Protein AF-A0A924S3M3-F1 (afdb_monomer)

Secondary structure (DSSP, 8-state):
-HHHHH-S-EEE-TTSEEEEEETTTEEEEEE-SPBPTTSSBHHHHHHHHHHHHHHT----

Mean predicted aligned error: 2.14 Å

Sequence (60 aa):
DFAFRVGLPAKSGVGGGILAVMPGQYAVCVWSPALEPSGNSLAGSLALERFTTLTGQSIF

Structure (mmCIF, N/CA/C/O backbone):
data_AF-A0A924S3M3-F1
#
_entry.id   AF-A0A924S3M3-F1
#
loop_
_atom_site.group_PDB
_atom_site.id
_atom_site.type_symbol
_atom_site.label_atom_id
_atom_site.label_alt_id
_atom_site.label_comp_id
_atom_site.label_asym_id
_atom_site.label_entity_id
_atom_site.label_seq_id
_atom_site.pdbx_PDB_ins_code
_atom_site.Cartn_x
_atom_site.Cartn_y
_atom_site.Cartn_z
_atom_site.occupancy
_atom_site.B_iso_or_equiv
_atom_site.auth_seq_id
_atom_site.auth_comp_id
_atom_site.auth_asym_id
_atom_site.auth_atom_id
_atom_site.pdbx_PDB_model_num
ATOM 1 N N . ASP A 1 1 ? 9.804 1.853 7.230 1.00 79.62 1 ASP A N 1
ATOM 2 C CA . ASP A 1 1 ? 9.577 3.106 6.491 1.00 79.62 1 ASP A CA 1
ATOM 3 C C . ASP A 1 1 ? 8.146 3.211 5.971 1.00 79.62 1 ASP A C 1
ATOM 5 O O . ASP A 1 1 ? 7.364 3.931 6.573 1.00 79.62 1 ASP A O 1
ATOM 9 N N . PHE A 1 2 ? 7.758 2.407 4.969 1.00 87.50 2 PHE A N 1
ATOM 10 C CA . PHE A 1 2 ? 6.429 2.461 4.332 1.00 87.50 2 PHE A CA 1
ATOM 11 C C . PHE A 1 2 ? 5.249 2.499 5.315 1.00 87.50 2 PHE A C 1
ATOM 13 O O . PHE A 1 2 ? 4.406 3.375 5.203 1.00 87.50 2 PHE A O 1
ATOM 20 N N . ALA A 1 3 ? 5.198 1.593 6.299 1.00 87.62 3 ALA A N 1
A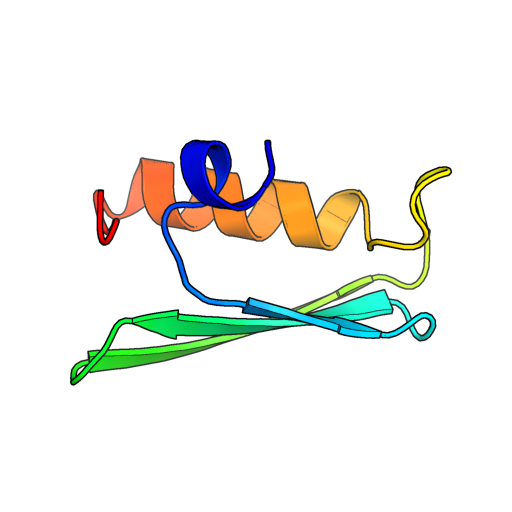TOM 21 C CA . ALA A 1 3 ? 4.083 1.536 7.248 1.00 87.62 3 ALA A CA 1
ATOM 22 C C . ALA A 1 3 ? 3.907 2.839 8.050 1.00 87.62 3 ALA A C 1
ATOM 24 O O . ALA A 1 3 ? 2.787 3.310 8.183 1.00 87.62 3 ALA A O 1
ATOM 25 N N . PHE A 1 4 ? 5.002 3.450 8.515 1.00 88.81 4 PHE A N 1
ATOM 26 C CA 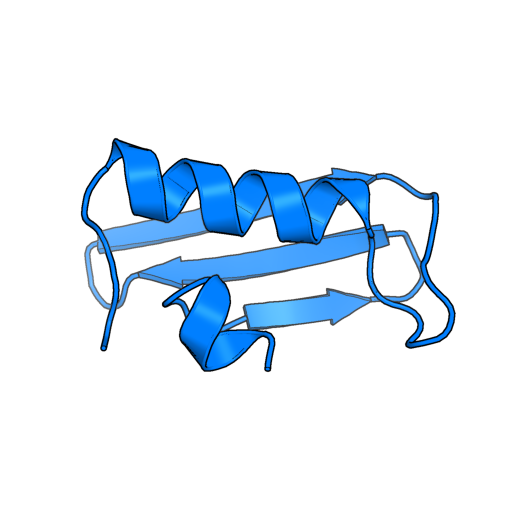. PHE A 1 4 ? 4.955 4.699 9.284 1.00 88.81 4 PHE A CA 1
ATOM 27 C C . PHE A 1 4 ? 4.594 5.911 8.424 1.00 88.81 4 PHE A C 1
ATOM 29 O O . PHE A 1 4 ? 3.907 6.805 8.899 1.00 88.81 4 PHE A O 1
ATOM 36 N N . ARG A 1 5 ? 5.045 5.944 7.165 1.00 93.44 5 ARG A N 1
ATOM 37 C CA . ARG A 1 5 ? 4.716 7.034 6.235 1.00 93.44 5 ARG A CA 1
ATOM 38 C C . ARG A 1 5 ? 3.304 6.935 5.672 1.00 93.44 5 ARG A C 1
ATOM 40 O O . ARG A 1 5 ? 2.608 7.933 5.575 1.00 93.44 5 ARG A O 1
ATOM 47 N N . VAL A 1 6 ? 2.883 5.735 5.280 1.00 96.38 6 VAL A N 1
ATOM 48 C CA . VAL A 1 6 ? 1.583 5.512 4.636 1.00 96.38 6 VAL A CA 1
ATOM 49 C C . VAL A 1 6 ? 0.470 5.342 5.657 1.00 96.38 6 VAL A C 1
ATOM 51 O O . VAL A 1 6 ? -0.639 5.788 5.403 1.00 96.38 6 VAL A O 1
ATOM 54 N N . GLY A 1 7 ? 0.724 4.710 6.799 1.00 96.50 7 GLY A N 1
ATOM 55 C CA . GLY A 1 7 ? -0.289 4.562 7.842 1.00 96.50 7 GLY A CA 1
ATOM 56 C C . GLY A 1 7 ? -1.305 3.443 7.614 1.00 96.50 7 GLY A C 1
ATOM 57 O O . GLY A 1 7 ? -2.288 3.370 8.343 1.00 96.50 7 GLY A O 1
ATOM 58 N N . LEU A 1 8 ? -1.096 2.562 6.626 1.00 97.38 8 LEU A N 1
ATOM 59 C CA . LEU A 1 8 ? -2.016 1.466 6.292 1.00 97.38 8 LEU A CA 1
ATOM 60 C C . LEU A 1 8 ? -1.270 0.132 6.103 1.00 97.38 8 LEU A C 1
ATOM 62 O O . LEU A 1 8 ? -0.202 0.112 5.480 1.00 97.38 8 LEU A O 1
ATOM 66 N N . PRO A 1 9 ? -1.839 -1.002 6.557 1.00 97.31 9 PRO A N 1
ATOM 67 C CA . PRO A 1 9 ? -1.433 -2.332 6.115 1.00 97.31 9 PRO A CA 1
ATOM 68 C C . PRO A 1 9 ? -1.537 -2.444 4.595 1.00 97.31 9 PRO A C 1
ATOM 70 O O . PRO A 1 9 ? -2.581 -2.123 4.025 1.00 97.31 9 PRO A O 1
ATOM 73 N N . ALA A 1 10 ? -0.474 -2.916 3.939 1.00 96.94 10 ALA A N 1
ATOM 74 C CA . ALA A 1 10 ? -0.431 -2.992 2.485 1.00 96.94 10 ALA A CA 1
ATOM 75 C C . ALA A 1 10 ? 0.405 -4.163 1.957 1.00 96.94 10 ALA A C 1
ATOM 77 O O . ALA A 1 10 ? 1.340 -4.634 2.610 1.00 96.94 10 ALA A O 1
ATOM 78 N N . LYS A 1 11 ? 0.105 -4.584 0.724 1.00 96.62 11 LYS A N 1
ATOM 79 C CA . LYS A 1 11 ? 0.923 -5.510 -0.065 1.00 96.62 11 LYS A CA 1
ATOM 80 C C . LYS A 1 11 ? 1.160 -4.947 -1.465 1.00 96.62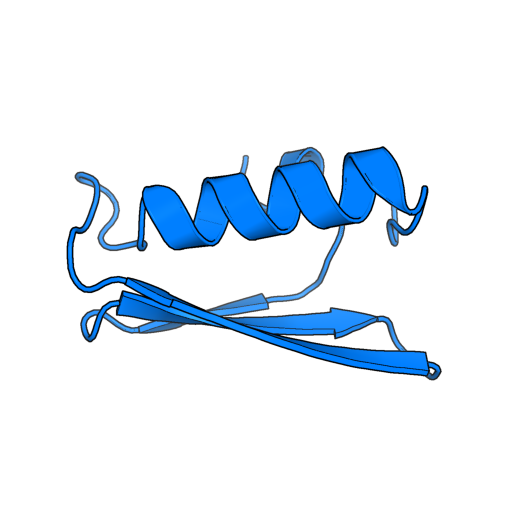 11 LYS A C 1
ATOM 82 O O . LYS A 1 11 ? 0.219 -4.561 -2.153 1.00 96.62 11 LYS A O 1
ATOM 87 N N . SER A 1 1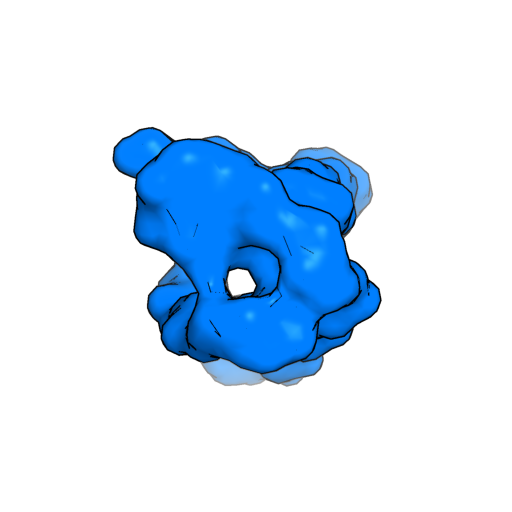2 ? 2.419 -4.951 -1.895 1.00 96.62 12 SER A N 1
ATOM 88 C CA . SER A 1 12 ? 2.841 -4.546 -3.239 1.00 96.62 12 SER A CA 1
ATOM 89 C C . SER A 1 12 ? 3.156 -5.738 -4.151 1.00 96.62 12 SER A C 1
ATOM 91 O O . SER A 1 12 ? 3.391 -6.861 -3.679 1.00 96.62 12 SER A O 1
ATOM 93 N N . GLY A 1 13 ? 3.191 -5.486 -5.460 1.00 96.25 13 GLY A N 1
ATOM 94 C CA . GLY 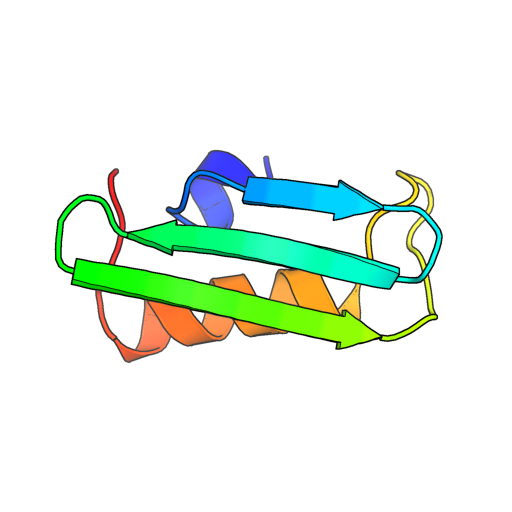A 1 13 ? 3.704 -6.403 -6.478 1.00 96.25 13 GLY A CA 1
ATOM 95 C C . GLY A 1 13 ? 4.512 -5.672 -7.553 1.00 96.25 13 GLY A C 1
ATOM 96 O O . GLY A 1 13 ? 4.228 -4.518 -7.867 1.00 96.25 13 GLY A O 1
ATOM 97 N N . VAL A 1 14 ? 5.483 -6.363 -8.161 1.00 96.94 14 VAL A N 1
ATOM 98 C CA 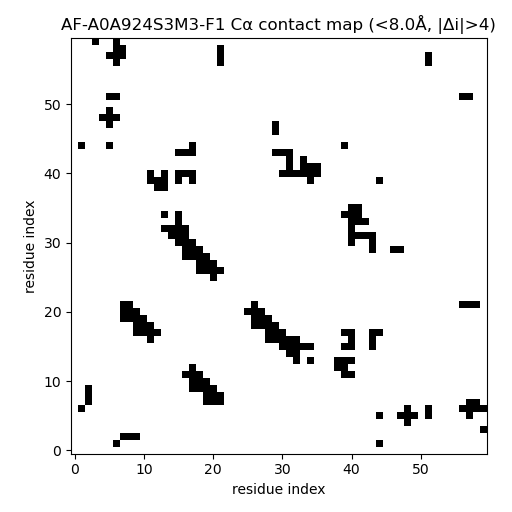. VAL A 1 14 ? 6.406 -5.790 -9.168 1.00 96.94 14 VAL A CA 1
ATOM 99 C C . VAL A 1 14 ? 5.722 -5.327 -10.461 1.00 96.94 14 VAL A C 1
ATOM 101 O O . VAL A 1 14 ? 6.319 -4.615 -11.254 1.00 96.94 14 VAL A O 1
ATOM 104 N N . GLY A 1 15 ? 4.443 -5.659 -10.664 1.00 96.62 15 GLY A N 1
ATOM 105 C CA . GLY A 1 15 ? 3.609 -5.035 -11.698 1.00 96.62 15 GLY A CA 1
ATOM 106 C C . GLY A 1 15 ? 3.219 -3.577 -11.398 1.00 96.62 15 GLY A C 1
ATOM 107 O O . GLY A 1 15 ? 2.482 -2.979 -12.179 1.00 96.62 15 GLY A O 1
ATOM 108 N N . GLY A 1 16 ? 3.661 -3.017 -10.264 1.00 97.19 16 GLY A N 1
ATOM 109 C CA . GLY A 1 16 ? 3.413 -1.631 -9.853 1.00 97.19 16 GLY A CA 1
ATOM 110 C C . GLY A 1 16 ? 2.137 -1.420 -9.035 1.00 97.19 16 GLY A C 1
ATOM 111 O O . GLY A 1 16 ? 1.780 -0.282 -8.738 1.00 97.19 16 GLY A O 1
ATOM 112 N N . GLY A 1 17 ? 1.430 -2.497 -8.686 1.00 98.06 17 GLY A N 1
ATOM 113 C CA . GLY A 1 17 ? 0.222 -2.444 -7.864 1.00 98.06 17 GLY A CA 1
ATOM 114 C C . GLY A 1 17 ? 0.539 -2.443 -6.369 1.00 98.06 17 GLY A C 1
ATOM 115 O O . GLY A 1 17 ? 1.424 -3.181 -5.924 1.00 98.06 17 GLY A O 1
ATOM 116 N N . ILE A 1 18 ? -0.207 -1.656 -5.593 1.00 97.88 18 ILE A N 1
ATOM 117 C CA . ILE A 1 18 ? -0.200 -1.699 -4.125 1.00 97.88 18 ILE A CA 1
ATOM 118 C C . ILE A 1 18 ? -1.648 -1.717 -3.637 1.00 97.88 18 ILE A C 1
ATOM 120 O O . ILE A 1 18 ? -2.413 -0.799 -3.930 1.00 97.88 18 ILE A O 1
ATOM 124 N N . LEU A 1 19 ? -2.007 -2.753 -2.880 1.00 98.25 19 LEU A N 1
ATOM 125 C CA . LEU A 1 19 ? -3.288 -2.859 -2.185 1.00 98.25 19 LEU A CA 1
ATOM 126 C C . LEU A 1 19 ? -3.075 -2.525 -0.709 1.00 98.25 19 LEU A C 1
ATOM 128 O O . LEU A 1 19 ? -2.237 -3.159 -0.068 1.00 98.25 19 LEU A O 1
ATOM 132 N N . ALA A 1 20 ? -3.837 -1.573 -0.178 1.00 98.06 20 ALA A N 1
ATOM 133 C CA . ALA A 1 20 ? -3.835 -1.192 1.228 1.00 98.06 20 ALA A CA 1
ATOM 134 C C . ALA A 1 20 ? -5.251 -1.231 1.820 1.00 98.06 20 ALA A C 1
ATOM 136 O O . ALA A 1 20 ? -6.244 -1.125 1.096 1.00 98.06 20 ALA A O 1
ATOM 137 N N . VAL A 1 21 ? -5.357 -1.405 3.136 1.00 98.25 21 VAL A N 1
ATOM 138 C CA . VAL A 1 21 ? -6.645 -1.590 3.824 1.00 98.25 21 VAL A CA 1
ATOM 139 C C . VAL A 1 21 ? -6.732 -0.700 5.056 1.00 98.25 21 VAL A C 1
ATOM 141 O O . VAL A 1 21 ? -5.822 -0.707 5.875 1.00 98.25 21 VAL A O 1
ATOM 144 N N . MET A 1 22 ? -7.853 0.003 5.227 1.00 97.88 22 MET A N 1
ATOM 145 C CA . MET A 1 22 ? -8.264 0.566 6.512 1.00 97.8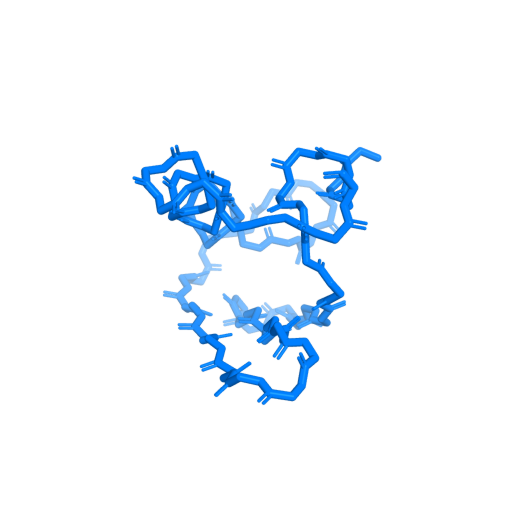8 22 MET A CA 1
ATOM 146 C C . MET A 1 22 ? -9.219 -0.428 7.191 1.00 97.88 22 MET A C 1
ATOM 148 O O . MET A 1 22 ? -10.340 -0.618 6.700 1.00 97.88 22 MET A O 1
ATOM 152 N N . PRO A 1 23 ? -8.806 -1.094 8.286 1.00 98.00 23 PRO A N 1
ATOM 153 C CA . PRO A 1 23 ? -9.604 -2.144 8.909 1.00 98.00 23 PRO A CA 1
ATOM 154 C C . PRO A 1 23 ? -11.029 -1.689 9.241 1.00 98.00 23 PRO A C 1
ATOM 156 O O . PRO A 1 23 ? -11.236 -0.654 9.871 1.00 98.00 23 PRO A O 1
ATOM 159 N N . GLY A 1 24 ? -12.018 -2.468 8.797 1.00 97.50 24 GLY A N 1
ATOM 160 C CA . GLY A 1 24 ? -13.437 -2.206 9.054 1.00 97.50 24 GLY A CA 1
ATOM 161 C C . GLY A 1 24 ? -14.051 -1.040 8.271 1.00 97.50 24 GLY A C 1
ATOM 162 O O . GLY A 1 24 ? -15.225 -0.754 8.482 1.00 97.50 24 GLY A O 1
ATOM 163 N N . GLN A 1 25 ? -13.302 -0.378 7.381 1.00 97.94 25 GLN A N 1
ATOM 164 C CA . GLN A 1 25 ? -13.798 0.787 6.638 1.00 97.94 25 GLN A CA 1
ATOM 165 C C . GLN A 1 25 ? -13.718 0.591 5.123 1.00 97.94 25 GLN A C 1
ATOM 167 O O . GLN A 1 25 ? -14.748 0.608 4.454 1.00 97.94 25 GLN A O 1
ATOM 172 N N . TYR A 1 26 ? -12.519 0.402 4.565 1.00 98.00 26 TYR A N 1
ATOM 173 C CA . TYR A 1 26 ? -12.338 0.303 3.113 1.00 98.00 26 TYR A CA 1
ATOM 174 C C . TYR A 1 26 ? -11.014 -0.366 2.722 1.00 98.00 26 TYR A C 1
ATOM 176 O O . TYR A 1 26 ? -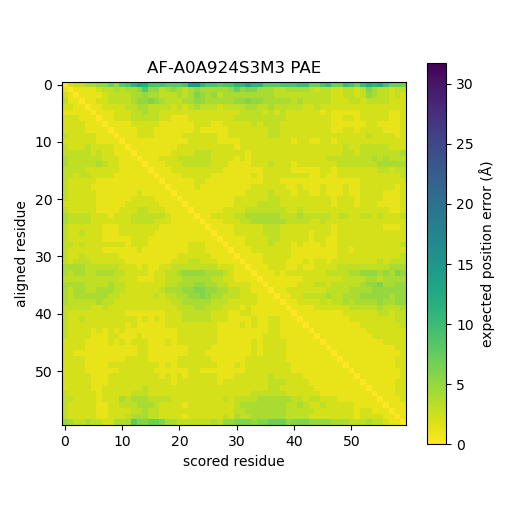10.091 -0.507 3.525 1.00 98.00 26 TYR A O 1
ATOM 184 N N . ALA A 1 27 ? -10.911 -0.717 1.440 1.00 98.12 27 ALA A N 1
ATOM 185 C CA . ALA A 1 27 ? -9.656 -1.026 0.768 1.00 98.12 27 ALA A CA 1
ATOM 186 C C . ALA A 1 27 ? -9.367 0.039 -0.299 1.00 98.12 27 ALA A C 1
ATOM 188 O O . ALA A 1 27 ? -10.286 0.550 -0.938 1.00 98.12 27 ALA A O 1
ATOM 189 N N . VAL A 1 28 ? -8.091 0.361 -0.497 1.00 97.88 28 VAL A N 1
ATOM 190 C CA . VAL A 1 28 ? -7.612 1.295 -1.520 1.00 97.88 28 VAL A CA 1
ATOM 191 C C . VAL A 1 28 ? -6.508 0.625 -2.330 1.00 97.88 28 VAL A C 1
ATOM 193 O O . VAL A 1 28 ? -5.643 -0.060 -1.786 1.00 97.88 28 VAL A O 1
ATOM 196 N N . CYS A 1 29 ? -6.552 0.795 -3.649 1.00 97.94 29 CYS A N 1
ATOM 197 C CA . CYS A 1 29 ? -5.556 0.256 -4.563 1.00 97.94 29 CYS A CA 1
ATOM 198 C C . CYS A 1 29 ? -4.976 1.386 -5.408 1.00 97.94 29 CYS A C 1
ATOM 200 O O . CYS A 1 29 ? -5.704 2.261 -5.876 1.00 97.94 29 CYS A O 1
ATOM 202 N N . VAL A 1 30 ? -3.667 1.343 -5.614 1.00 98.12 30 VAL A N 1
ATOM 203 C CA . VAL A 1 30 ? -2.943 2.226 -6.529 1.00 98.12 30 VAL A CA 1
ATOM 204 C C . VAL A 1 30 ? -2.160 1.381 -7.517 1.00 98.12 30 VAL A C 1
ATOM 206 O O . VAL A 1 30 ? -1.713 0.276 -7.199 1.00 98.12 30 VAL A O 1
ATOM 209 N N . TRP A 1 31 ? -1.965 1.913 -8.718 1.00 98.19 31 TRP A N 1
ATOM 210 C CA . TRP A 1 31 ? -1.158 1.268 -9.738 1.00 98.19 31 TRP A CA 1
ATOM 211 C C . TRP A 1 31 ? -0.340 2.299 -10.506 1.00 98.19 31 TRP A C 1
ATOM 213 O O . TRP A 1 31 ? -0.878 3.272 -11.033 1.00 98.19 31 TRP A O 1
ATOM 223 N N . SER A 1 32 ? 0.971 2.076 -10.561 1.00 97.88 32 SER A N 1
ATOM 224 C CA . SER A 1 32 ? 1.876 2.764 -11.480 1.00 97.88 32 SER A CA 1
ATOM 225 C C . SER A 1 32 ? 3.112 1.889 -11.719 1.00 97.88 32 SER A C 1
ATOM 227 O O . SER A 1 32 ? 3.741 1.468 -10.743 1.00 97.88 32 SER A O 1
ATOM 229 N N . PRO A 1 33 ? 3.473 1.594 -12.981 1.00 96.81 33 PRO A N 1
ATOM 230 C CA . PRO A 1 33 ? 4.476 0.579 -13.314 1.00 96.81 33 PRO A CA 1
ATOM 231 C C . PRO A 1 33 ? 5.917 0.972 -12.959 1.00 96.81 33 PRO A C 1
ATOM 233 O O . PRO A 1 33 ? 6.771 0.098 -12.855 1.00 96.81 33 PRO A O 1
ATOM 236 N N . ALA A 1 34 ? 6.211 2.263 -12.780 1.00 96.31 34 ALA A N 1
ATOM 237 C CA . ALA A 1 34 ? 7.555 2.718 -12.435 1.00 96.31 34 ALA A CA 1
ATOM 238 C C . ALA A 1 34 ? 7.904 2.349 -10.982 1.00 96.31 34 ALA A C 1
ATOM 240 O O . ALA A 1 34 ? 7.240 2.800 -10.042 1.00 96.31 34 ALA A O 1
ATOM 241 N N . LEU A 1 35 ? 8.955 1.543 -10.808 1.00 96.56 35 LEU A N 1
ATOM 242 C CA . LEU A 1 35 ? 9.401 1.049 -9.506 1.00 96.56 35 LEU A CA 1
ATOM 243 C C . LEU A 1 35 ? 10.626 1.814 -8.995 1.00 96.56 35 LEU A C 1
ATOM 245 O O . LEU A 1 35 ? 11.503 2.197 -9.769 1.00 96.56 35 LEU A O 1
ATOM 249 N N . GLU A 1 36 ? 10.708 1.991 -7.681 1.00 93.81 36 GLU A N 1
ATOM 250 C CA . GLU A 1 36 ? 11.936 2.405 -6.998 1.00 93.81 36 GLU A CA 1
ATOM 251 C C . GLU A 1 36 ? 12.874 1.194 -6.766 1.00 93.81 36 GLU A C 1
ATOM 253 O O . GLU A 1 36 ? 12.455 0.050 -6.970 1.00 93.81 36 GLU A O 1
ATOM 258 N N . PRO A 1 37 ? 14.121 1.385 -6.286 1.00 95.25 37 PRO A N 1
ATOM 259 C CA . PRO A 1 37 ? 15.074 0.286 -6.082 1.00 95.25 37 PRO A CA 1
ATOM 260 C C . PRO A 1 37 ? 14.586 -0.849 -5.167 1.00 95.25 37 PRO A C 1
ATOM 262 O O . PRO A 1 37 ? 15.059 -1.975 -5.285 1.00 95.25 37 PRO A O 1
ATOM 265 N N . SER A 1 38 ? 13.633 -0.578 -4.270 1.00 91.00 38 SER A N 1
ATOM 266 C CA . SER A 1 38 ? 13.020 -1.583 -3.391 1.00 91.00 38 SER A CA 1
ATOM 267 C C . SER A 1 38 ? 11.973 -2.470 -4.090 1.00 91.00 38 SER A C 1
ATOM 269 O O . SER A 1 38 ? 11.468 -3.415 -3.485 1.00 91.00 38 SER A O 1
ATOM 271 N N . GLY A 1 39 ? 11.629 -2.176 -5.352 1.00 93.06 39 GLY A N 1
ATOM 272 C CA . GLY A 1 39 ? 10.629 -2.903 -6.140 1.00 93.06 39 GLY A CA 1
ATOM 273 C C . GLY A 1 39 ? 9.182 -2.450 -5.915 1.00 93.06 39 GLY A C 1
ATOM 274 O O . GLY A 1 39 ? 8.261 -3.059 -6.459 1.00 93.06 39 GLY A O 1
ATOM 275 N N . ASN A 1 40 ? 8.961 -1.388 -5.135 1.00 94.31 40 ASN A N 1
ATOM 276 C CA . ASN A 1 40 ? 7.643 -0.783 -4.939 1.00 94.31 40 ASN A CA 1
ATOM 277 C C . ASN A 1 40 ? 7.365 0.308 -5.977 1.00 94.31 40 ASN A C 1
ATOM 279 O O . ASN A 1 40 ? 8.280 0.975 -6.454 1.00 94.31 40 ASN A O 1
ATOM 283 N N . SER A 1 41 ? 6.089 0.537 -6.288 1.00 97.06 41 SER A N 1
ATOM 284 C CA . SER A 1 41 ? 5.693 1.680 -7.111 1.00 97.06 41 SER A CA 1
ATOM 285 C C . SER A 1 41 ? 5.985 2.988 -6.373 1.00 97.06 41 SER A C 1
ATOM 287 O O . SER A 1 41 ? 5.380 3.243 -5.327 1.00 97.06 41 SER A O 1
ATOM 289 N N . LEU A 1 42 ? 6.877 3.828 -6.912 1.00 95.38 42 LEU A N 1
ATOM 290 C CA . LEU A 1 42 ? 7.223 5.117 -6.295 1.00 95.38 42 LEU A CA 1
ATOM 291 C C . LEU A 1 42 ? 5.993 6.031 -6.238 1.00 95.38 42 LEU A C 1
ATOM 293 O O . LEU A 1 42 ? 5.605 6.519 -5.178 1.00 95.38 42 LEU A O 1
ATOM 297 N N . ALA A 1 43 ? 5.335 6.206 -7.387 1.00 97.69 43 ALA A N 1
ATOM 298 C CA . ALA A 1 43 ? 4.133 7.025 -7.496 1.00 97.69 43 ALA A CA 1
ATOM 299 C C . ALA A 1 43 ? 2.969 6.447 -6.675 1.00 97.69 43 ALA A C 1
ATOM 301 O O . ALA A 1 43 ? 2.254 7.205 -6.026 1.00 97.69 43 ALA A O 1
ATOM 302 N N . GLY A 1 44 ? 2.801 5.117 -6.656 1.00 97.75 44 GLY A N 1
ATOM 303 C CA . GLY A 1 44 ? 1.773 4.467 -5.843 1.00 97.75 44 GLY A CA 1
ATOM 304 C C . GLY A 1 44 ? 1.981 4.696 -4.344 1.00 97.75 44 GLY A C 1
ATOM 305 O O . GLY A 1 44 ? 1.045 5.062 -3.636 1.00 97.75 44 GLY A O 1
ATOM 306 N N . SER A 1 45 ? 3.217 4.555 -3.866 1.00 96.62 45 SER A N 1
ATOM 307 C CA . SER A 1 45 ? 3.550 4.766 -2.451 1.00 96.62 45 SER A CA 1
ATOM 308 C C . SER A 1 45 ? 3.300 6.216 -2.023 1.00 96.62 45 SER A C 1
ATOM 310 O O . SER A 1 45 ? 2.661 6.448 -0.999 1.00 96.62 45 SER A O 1
ATOM 312 N N . LEU A 1 46 ? 3.721 7.189 -2.842 1.00 97.12 46 LEU A N 1
ATOM 313 C CA . LEU A 1 46 ? 3.478 8.617 -2.595 1.00 97.12 46 LEU A CA 1
ATOM 314 C C . LEU A 1 46 ? 1.987 8.975 -2.630 1.00 97.12 46 LEU A C 1
ATOM 316 O O . LEU A 1 46 ? 1.532 9.816 -1.856 1.00 97.12 46 LEU A O 1
ATOM 320 N N . ALA A 1 47 ? 1.213 8.347 -3.517 1.00 98.12 47 ALA A N 1
ATOM 321 C CA . ALA A 1 47 ? -0.229 8.556 -3.580 1.00 98.12 47 ALA A CA 1
ATOM 322 C C . ALA A 1 47 ? -0.927 8.069 -2.302 1.00 98.12 47 ALA A C 1
ATOM 324 O O . ALA A 1 47 ? -1.791 8.776 -1.788 1.00 98.12 47 ALA A O 1
ATOM 325 N N . LEU A 1 48 ? -0.533 6.908 -1.765 1.00 98.06 48 LEU A N 1
ATOM 326 C CA . LEU A 1 48 ? -1.090 6.378 -0.517 1.00 98.06 48 LEU A CA 1
ATOM 327 C C . LEU A 1 48 ? -0.717 7.239 0.699 1.00 98.06 48 LEU A C 1
ATOM 329 O O . LEU A 1 48 ? -1.591 7.552 1.498 1.00 98.06 48 LEU A O 1
ATOM 333 N N . GLU A 1 49 ? 0.539 7.679 0.804 1.00 97.62 49 GLU A N 1
ATOM 334 C CA . GLU A 1 49 ? 0.988 8.619 1.846 1.00 97.62 49 GLU A CA 1
ATOM 335 C C . GLU A 1 49 ? 0.226 9.951 1.779 1.00 97.62 49 GLU A C 1
ATOM 337 O O . GLU A 1 49 ? -0.246 10.477 2.789 1.00 97.62 49 GLU A O 1
ATOM 342 N N . ARG A 1 50 ? 0.039 10.497 0.573 1.00 98.12 50 ARG A N 1
ATOM 343 C CA . ARG A 1 50 ? -0.724 11.735 0.395 1.00 98.12 50 ARG A CA 1
ATOM 344 C C . ARG A 1 50 ? -2.204 11.543 0.707 1.00 98.12 50 ARG A C 1
ATOM 346 O O . ARG A 1 50 ? -2.819 12.446 1.265 1.00 98.12 50 ARG A O 1
ATOM 353 N N . PHE A 1 51 ? -2.770 10.391 0.360 1.00 98.19 51 PHE A N 1
ATOM 354 C CA . PHE A 1 51 ? -4.148 10.051 0.686 1.00 98.19 51 PHE A CA 1
ATOM 355 C C . PHE A 1 51 ? -4.365 10.053 2.201 1.00 98.19 51 PHE A C 1
ATOM 357 O O . PHE A 1 51 ? -5.235 10.782 2.666 1.00 98.19 51 PHE A O 1
ATOM 364 N N . THR A 1 52 ? -3.544 9.339 2.973 1.00 97.81 52 THR A N 1
ATOM 365 C CA . THR A 1 52 ? -3.691 9.284 4.437 1.00 97.81 52 THR A CA 1
ATOM 366 C C . THR A 1 52 ? -3.376 10.609 5.122 1.00 97.81 52 THR A C 1
ATOM 368 O O . THR A 1 52 ? -4.046 10.959 6.092 1.00 97.81 52 THR A O 1
ATOM 371 N N . THR A 1 53 ? -2.458 11.408 4.568 1.00 97.25 53 THR A N 1
ATOM 372 C CA . THR A 1 53 ? -2.215 12.792 5.016 1.00 97.25 53 THR A CA 1
ATOM 373 C C . THR A 1 53 ? -3.449 13.681 4.834 1.00 97.25 53 THR A C 1
ATOM 375 O O . THR A 1 53 ? -3.788 14.459 5.721 1.00 97.25 53 THR A O 1
ATOM 378 N N . LEU A 1 54 ? -4.131 13.588 3.686 1.00 98.19 54 LEU A N 1
ATOM 379 C CA . LEU A 1 54 ? -5.300 14.419 3.379 1.00 98.19 54 LEU A CA 1
ATOM 380 C C . LEU A 1 54 ? -6.559 13.970 4.126 1.00 98.19 54 LEU A C 1
ATOM 382 O O . LEU A 1 54 ? -7.382 14.809 4.485 1.00 98.19 54 LEU A O 1
ATOM 386 N N . THR A 1 55 ? -6.730 12.666 4.337 1.00 97.50 55 THR A N 1
ATOM 387 C CA . THR A 1 55 ? -7.907 12.116 5.023 1.00 97.50 55 THR A CA 1
ATOM 388 C C . THR A 1 55 ? -7.736 12.036 6.538 1.00 97.50 55 THR A C 1
ATOM 390 O O . THR A 1 55 ? -8.727 11.864 7.244 1.00 97.50 55 THR A O 1
ATOM 393 N N . GLY A 1 56 ? -6.504 12.146 7.048 1.00 96.94 56 GLY A N 1
ATOM 394 C CA . GLY A 1 56 ? -6.189 11.921 8.459 1.00 96.94 56 GLY A CA 1
ATOM 395 C C . GLY A 1 56 ? -6.373 10.462 8.890 1.00 96.94 56 GLY A C 1
ATOM 396 O O . GLY A 1 56 ? -6.570 10.191 10.072 1.00 96.94 56 GLY A O 1
ATOM 397 N N . GLN A 1 57 ? -6.373 9.519 7.943 1.00 96.50 57 GLN A N 1
ATOM 398 C CA . GLN A 1 57 ? -6.666 8.111 8.200 1.00 96.50 57 GLN A CA 1
ATOM 399 C C . GLN A 1 57 ? -5.383 7.286 8.243 1.00 96.50 57 GLN A C 1
ATOM 401 O O . GLN A 1 57 ? -4.799 6.970 7.212 1.00 96.50 57 GLN A O 1
ATOM 406 N N . SER A 1 58 ? -4.983 6.900 9.449 1.00 96.44 58 SER A N 1
ATOM 407 C CA . SER A 1 58 ? -3.829 6.050 9.735 1.00 96.44 58 SER A CA 1
ATOM 408 C C . SER A 1 58 ? -4.188 5.073 10.856 1.00 96.44 58 SER A C 1
ATOM 410 O O . SER A 1 58 ? -5.027 5.383 11.702 1.00 96.44 58 SER A O 1
ATOM 412 N N . ILE A 1 59 ? -3.583 3.882 10.854 1.00 95.88 59 ILE A N 1
ATOM 413 C CA . ILE A 1 59 ? -3.662 2.932 11.980 1.00 95.88 59 ILE A CA 1
ATOM 414 C C . ILE A 1 59 ? -2.584 3.173 13.054 1.00 95.88 59 ILE A C 1
ATOM 416 O O . ILE A 1 59 ? -2.565 2.463 14.060 1.00 95.88 59 ILE A O 1
ATOM 420 N N . PHE A 1 60 ? -1.687 4.132 12.816 1.00 91.38 60 PHE A N 1
ATOM 421 C CA . PHE A 1 60 ? -0.708 4.667 13.767 1.00 91.38 60 PHE A CA 1
ATOM 422 C C . PHE A 1 60 ? -1.086 6.081 14.192 1.00 91.38 60 PHE A C 1
ATOM 424 O O . PHE A 1 60 ? -1.659 6.794 13.330 1.00 91.38 60 PHE A O 1
#

Foldseek 3Di:
DLCVQLQFDWDFDLCQKIWTDQPPPDIDIDGDNDADPVSHNPVRSVVSSVVCVVVVRHPD

Nearest PDB structures (foldseek):
  8bsm-assembly1_A  TM=9.392E-01  e=1.885E-04  Homo sapiens
  4bqm-assembly1_A-2  TM=9.480E-01  e=3.459E-04  Homo sapiens
  3ss4-assembly1_D  TM=9.423E-01  e=3.459E-04  Mus musculus
  3ss4-assembly1_A  TM=9.408E-01  e=3.958E-04  Mus musculus
  8szl-assembly1_D  TM=9.516E-01  e=1.426E-03  Homo sapiens

Radius of gyration: 10.69 Å; Cα contacts (8 Å, |Δi|>4): 106; chains: 1; bounding box: 29×21×27 Å

Solvent-accessible surface area (backbone atoms only — not comparable to full-atom values): 3408 Å² total; per-residue (Å²): 109,67,54,79,63,31,21,45,61,68,53,73,41,79,79,6,38,35,44,31,41,49,88,98,77,50,74,52,75,38,70,34,66,61,58,42,99,87,47,42,18,49,65,28,53,52,50,45,24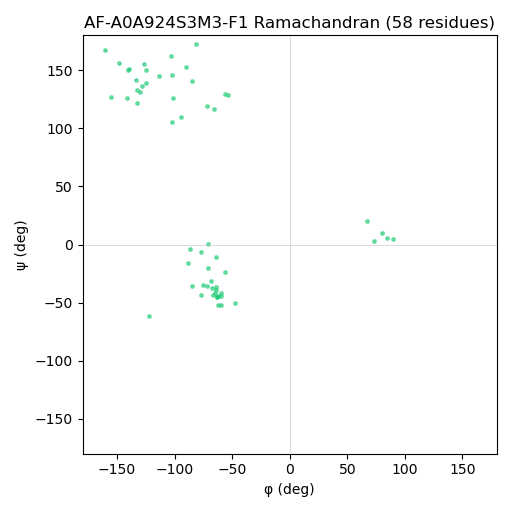,50,47,22,65,74,70,71,54,49,86,112

pLDDT: mean 96.11, std 3.29, range [79.62, 98.25]